Protein AF-A0A3D3HBP0-F1 (afdb_monomer_lite)

Structure (mmCIF, N/CA/C/O backbone):
data_AF-A0A3D3HBP0-F1
#
_entry.id   AF-A0A3D3HBP0-F1
#
loop_
_atom_site.group_PDB
_atom_site.id
_atom_site.type_symbol
_atom_site.label_atom_id
_atom_site.label_alt_id
_atom_site.label_comp_id
_atom_site.label_asym_id
_atom_site.label_entity_id
_atom_site.label_seq_id
_atom_site.pdbx_PDB_ins_code
_atom_site.Cartn_x
_atom_site.Cartn_y
_atom_site.Cartn_z
_atom_site.occupancy
_atom_site.B_iso_or_equiv
_atom_site.auth_seq_id
_atom_site.auth_comp_id
_atom_site.auth_asym_id
_atom_site.auth_atom_id
_atom_site.pdbx_PDB_model_num
ATOM 1 N N . MET A 1 1 ? -9.390 9.280 -9.842 1.00 58.44 1 MET A N 1
ATOM 2 C CA . MET A 1 1 ? -8.109 9.482 -10.543 1.00 58.44 1 MET A CA 1
ATOM 3 C C . MET A 1 1 ? -7.154 8.443 -10.010 1.00 58.44 1 MET A C 1
ATOM 5 O O . MET A 1 1 ? -6.888 8.461 -8.813 1.00 58.44 1 MET A O 1
ATOM 9 N N . LEU A 1 2 ? -6.756 7.519 -10.876 1.00 73.62 2 LEU A N 1
ATOM 10 C CA . LEU A 1 2 ? -5.737 6.507 -10.634 1.00 73.62 2 LEU A CA 1
ATOM 11 C C . LEU A 1 2 ? -4.551 6.867 -11.536 1.00 73.62 2 LEU A C 1
ATOM 13 O O . LEU A 1 2 ? -4.762 7.400 -12.625 1.00 73.62 2 LEU A O 1
ATOM 17 N N . LYS A 1 3 ? -3.324 6.691 -11.055 1.00 81.06 3 LYS A N 1
ATOM 18 C CA . LYS A 1 3 ? -2.116 6.998 -11.832 1.00 81.06 3 LYS A CA 1
ATOM 19 C C . LYS A 1 3 ? -1.836 5.851 -12.800 1.00 81.06 3 LYS A C 1
ATOM 21 O O . LYS A 1 3 ? -1.776 4.707 -12.365 1.00 81.06 3 LYS A O 1
ATO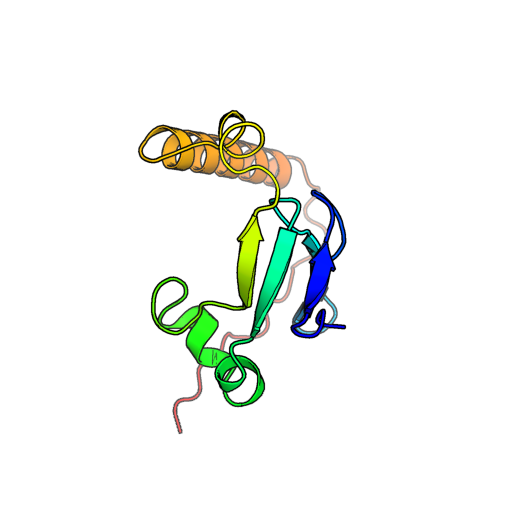M 26 N N . GLU A 1 4 ? -1.658 6.166 -14.080 1.00 86.31 4 GLU A N 1
ATOM 27 C CA . GLU A 1 4 ? -1.435 5.169 -15.134 1.00 86.31 4 GLU A CA 1
ATOM 28 C C . GLU A 1 4 ? -0.061 4.486 -15.009 1.00 86.31 4 GLU A C 1
ATOM 30 O O . GLU A 1 4 ? 0.891 5.117 -14.521 1.00 86.31 4 GLU A O 1
ATOM 35 N N . PRO A 1 5 ? 0.090 3.237 -15.492 1.00 90.19 5 PRO A N 1
ATOM 36 C CA . PRO A 1 5 ? 1.392 2.593 -15.630 1.00 90.19 5 PRO A CA 1
ATOM 37 C C . PRO A 1 5 ? 2.381 3.474 -16.407 1.00 90.19 5 PRO A C 1
ATOM 39 O O . PRO A 1 5 ? 2.022 4.154 -17.364 1.00 90.19 5 PRO A O 1
ATOM 42 N N . GLY A 1 6 ? 3.639 3.494 -15.971 1.00 89.25 6 GLY A N 1
ATOM 43 C CA . GLY A 1 6 ? 4.688 4.378 -16.491 1.00 89.25 6 GLY A CA 1
ATOM 44 C C . GLY A 1 6 ? 4.753 5.751 -15.813 1.00 89.25 6 GLY A C 1
ATOM 45 O O . GLY A 1 6 ? 5.748 6.462 -15.970 1.00 89.25 6 GLY A O 1
ATOM 46 N N . SER A 1 7 ? 3.756 6.120 -15.002 1.00 90.44 7 SER A N 1
ATOM 47 C CA . SER A 1 7 ? 3.790 7.369 -14.235 1.00 90.44 7 SER A CA 1
ATOM 48 C C . SER A 1 7 ? 4.863 7.325 -13.147 1.00 90.44 7 SER A C 1
ATOM 50 O O . SER A 1 7 ? 4.958 6.355 -12.388 1.00 90.44 7 SER A O 1
ATOM 52 N N . ARG A 1 8 ? 5.637 8.408 -13.024 1.00 92.75 8 ARG A N 1
ATOM 53 C CA . ARG A 1 8 ? 6.532 8.630 -11.883 1.00 92.75 8 ARG A CA 1
ATOM 54 C C . ARG A 1 8 ? 5.736 9.186 -10.705 1.00 92.75 8 ARG A C 1
ATOM 56 O O . ARG A 1 8 ? 4.919 10.084 -10.883 1.00 92.75 8 ARG A O 1
ATOM 63 N N . LEU A 1 9 ? 6.005 8.653 -9.522 1.00 91.94 9 LEU A N 1
ATOM 64 C CA . LEU A 1 9 ? 5.416 9.057 -8.254 1.00 91.94 9 LEU A CA 1
ATOM 65 C C .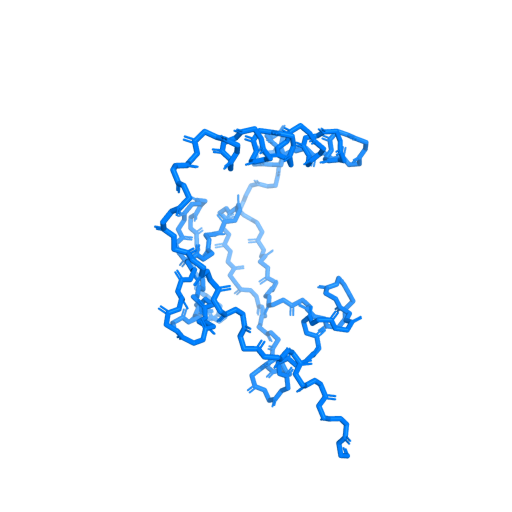 LEU A 1 9 ? 6.501 9.495 -7.285 1.00 91.94 9 LEU A C 1
ATOM 67 O O . LEU A 1 9 ? 7.590 8.917 -7.243 1.00 91.94 9 LEU A O 1
ATOM 71 N N . THR A 1 10 ? 6.158 10.479 -6.469 1.00 92.94 10 THR A N 1
ATOM 72 C CA . THR A 1 10 ? 6.930 10.876 -5.292 1.00 92.94 10 THR A CA 1
ATOM 73 C C . THR A 1 10 ? 6.250 10.388 -4.014 1.00 92.94 10 THR A C 1
ATOM 75 O O . THR A 1 10 ? 5.024 10.249 -3.954 1.00 92.94 10 THR A O 1
ATOM 78 N N . ARG A 1 11 ? 7.033 10.093 -2.973 1.00 91.69 11 ARG A N 1
ATOM 79 C CA . ARG A 1 11 ? 6.495 9.740 -1.655 1.00 91.69 11 ARG A CA 1
ATOM 80 C C . ARG A 1 11 ? 5.548 10.835 -1.152 1.00 91.69 11 ARG A C 1
ATOM 82 O O . ARG A 1 11 ? 5.890 12.013 -1.155 1.00 91.69 11 ARG A O 1
ATOM 89 N N . GLY A 1 12 ? 4.356 10.437 -0.708 1.00 91.44 12 GLY A N 1
ATOM 90 C CA . GLY A 1 12 ? 3.306 11.355 -0.256 1.00 91.44 12 GLY A CA 1
ATOM 91 C C . GLY A 1 12 ? 2.444 11.950 -1.377 1.00 91.44 12 GLY A C 1
ATOM 92 O O . GLY A 1 12 ? 1.442 12.606 -1.091 1.00 91.44 12 GLY A O 1
ATOM 93 N N . GLU A 1 13 ? 2.762 11.698 -2.648 1.00 92.56 13 GLU A N 1
ATOM 94 C CA . GLU A 1 13 ? 1.923 12.114 -3.772 1.00 92.56 13 GLU A CA 1
ATOM 95 C C . GLU A 1 13 ? 0.623 11.310 -3.822 1.00 92.56 13 GLU A C 1
ATOM 97 O O . GLU A 1 13 ? 0.596 10.124 -3.507 1.00 92.56 13 GLU A O 1
ATOM 102 N N . LYS A 1 14 ? -0.480 11.929 -4.250 1.00 91.44 14 LYS A N 1
ATOM 103 C CA . LYS A 1 14 ? -1.768 11.237 -4.396 1.00 91.44 14 LYS A CA 1
ATOM 104 C C . LYS A 1 14 ? -1.668 10.145 -5.463 1.00 91.44 14 LYS A C 1
ATOM 106 O O . LYS A 1 14 ? -1.484 10.439 -6.644 1.00 91.44 14 LYS A O 1
ATOM 111 N N . LEU A 1 15 ? -1.853 8.904 -5.029 1.00 89.69 15 LEU A N 1
ATOM 112 C CA . LEU A 1 15 ? -1.836 7.718 -5.874 1.00 89.69 15 LEU A CA 1
ATOM 113 C C . LEU A 1 15 ? -3.235 7.424 -6.419 1.00 89.69 15 LEU A C 1
ATOM 115 O O . LEU A 1 15 ? -3.424 7.256 -7.623 1.00 89.69 15 LEU A O 1
ATOM 119 N N . LEU A 1 16 ? -4.221 7.379 -5.520 1.00 88.06 16 LEU A N 1
ATOM 120 C CA . LEU A 1 16 ? -5.596 7.036 -5.857 1.00 88.06 16 LEU A CA 1
ATOM 121 C C . LEU A 1 16 ? -6.602 7.686 -4.911 1.00 88.06 16 LEU A C 1
ATOM 123 O O . LEU A 1 16 ? -6.260 8.249 -3.869 1.00 88.06 16 LEU A O 1
ATOM 127 N N . LYS A 1 17 ? -7.876 7.608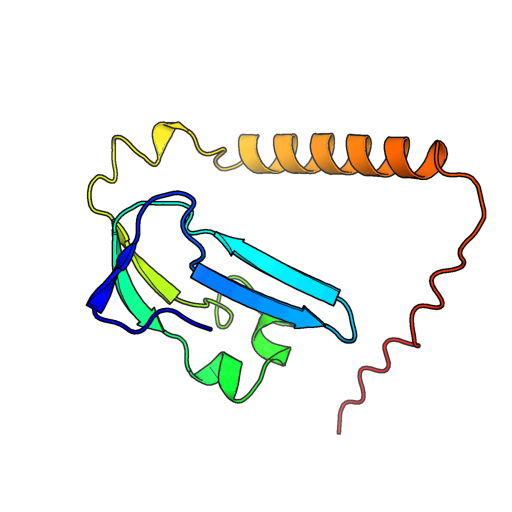 -5.292 1.00 89.38 17 LYS A N 1
ATOM 128 C CA . LYS A 1 17 ? -8.996 8.113 -4.501 1.00 89.38 17 LYS A CA 1
ATOM 129 C C . LYS A 1 17 ? -10.050 7.028 -4.354 1.00 89.38 17 LYS A C 1
ATOM 131 O O . LYS A 1 17 ? -10.604 6.587 -5.356 1.00 89.38 17 LYS A O 1
ATOM 136 N N . ILE A 1 18 ? -10.354 6.671 -3.114 1.00 87.50 18 ILE A N 1
ATOM 137 C CA . ILE A 1 18 ? -11.427 5.745 -2.754 1.00 87.50 18 ILE A CA 1
ATOM 138 C C . ILE A 1 18 ? -12.661 6.581 -2.414 1.00 87.50 18 ILE A C 1
ATOM 140 O O . ILE A 1 18 ? -12.553 7.589 -1.712 1.00 87.50 18 ILE A O 1
ATOM 144 N N . SER A 1 19 ? -13.825 6.201 -2.939 1.00 85.88 19 SER A N 1
ATOM 145 C CA . SER A 1 19 ? -15.098 6.862 -2.631 1.00 85.88 19 SER A CA 1
ATOM 146 C C . SER A 1 19 ? -16.091 5.827 -2.112 1.00 85.88 19 SER A C 1
ATOM 148 O O . SER A 1 19 ? -16.260 4.788 -2.738 1.00 85.88 19 SER A O 1
ATOM 150 N N . LEU A 1 20 ? -16.720 6.111 -0.973 1.00 84.69 20 LEU A N 1
ATOM 151 C CA . LEU A 1 20 ? -17.727 5.261 -0.340 1.00 84.69 20 LEU A CA 1
ATOM 152 C C . LEU A 1 20 ? -18.914 6.137 0.073 1.00 84.69 20 LEU A C 1
ATOM 154 O O . LEU A 1 20 ? -18.827 6.877 1.058 1.00 84.69 20 LEU A O 1
ATOM 158 N N . GLY A 1 21 ? -20.001 6.085 -0.702 1.00 86.69 21 GLY A N 1
ATOM 159 C CA . GLY A 1 21 ? -21.104 7.045 -0.585 1.00 86.69 21 GLY A CA 1
ATOM 160 C C . GLY A 1 21 ? -20.584 8.482 -0.703 1.00 86.69 21 GLY A C 1
ATOM 161 O O . GLY A 1 21 ? -19.856 8.812 -1.640 1.00 86.69 21 GLY A O 1
ATOM 162 N N . ASP A 1 22 ? -20.875 9.309 0.299 1.00 88.19 22 ASP A N 1
ATOM 163 C CA . ASP A 1 22 ? -20.408 10.702 0.358 1.00 88.19 22 ASP A CA 1
ATOM 164 C C . ASP A 1 22 ? -18.962 10.859 0.858 1.00 88.19 22 ASP A C 1
ATOM 166 O O . ASP A 1 22 ? -18.376 11.945 0.789 1.00 88.19 22 ASP A O 1
ATOM 170 N N . LYS A 1 23 ? -18.346 9.780 1.359 1.00 89.25 23 LYS A N 1
ATOM 171 C CA . LYS A 1 23 ? -16.985 9.811 1.903 1.00 89.25 23 LYS A CA 1
ATOM 172 C C . LYS A 1 23 ? -15.962 9.628 0.792 1.00 89.25 23 LYS A C 1
ATOM 174 O O . LYS A 1 23 ? -16.113 8.793 -0.096 1.00 89.25 23 LYS A O 1
ATOM 179 N N . ARG A 1 24 ? -14.878 10.402 0.859 1.00 90.19 24 ARG A N 1
ATOM 180 C CA . ARG A 1 24 ? -13.771 10.359 -0.102 1.00 90.19 24 ARG A CA 1
ATOM 181 C C . ARG A 1 24 ? -12.452 10.295 0.652 1.00 90.19 24 ARG A C 1
ATOM 183 O O . ARG A 1 24 ? -12.161 11.189 1.439 1.00 90.19 24 ARG A O 1
ATOM 190 N N . LEU A 1 25 ? -11.652 9.275 0.370 1.00 90.00 25 LEU A N 1
ATOM 191 C CA . LEU A 1 25 ? -10.319 9.086 0.929 1.00 90.00 25 LEU A CA 1
ATOM 192 C C . LEU A 1 25 ? -9.283 9.212 -0.188 1.00 90.00 25 LEU A C 1
ATOM 194 O O . LEU A 1 25 ? -9.387 8.549 -1.219 1.00 90.00 25 LEU A O 1
ATOM 198 N N . ALA A 1 26 ? -8.286 10.071 0.007 1.00 91.06 26 ALA A N 1
ATOM 199 C CA . ALA A 1 26 ? -7.119 10.123 -0.862 1.00 91.06 26 ALA A CA 1
ATOM 200 C C . ALA A 1 26 ? -6.040 9.207 -0.283 1.00 91.06 26 ALA A C 1
ATOM 202 O O . ALA A 1 26 ? -5.613 9.402 0.852 1.00 91.06 26 ALA A O 1
ATOM 203 N N . VAL A 1 27 ? -5.603 8.229 -1.068 1.00 90.25 27 VAL A N 1
ATOM 204 C CA . VAL A 1 27 ? -4.483 7.360 -0.714 1.00 90.25 27 VAL A CA 1
ATOM 205 C C . VAL A 1 27 ? -3.242 7.909 -1.402 1.00 90.25 27 VAL A C 1
ATOM 207 O O . VAL A 1 27 ? -3.242 8.180 -2.608 1.00 90.25 27 VAL A O 1
ATOM 210 N N . VAL A 1 28 ? -2.198 8.123 -0.611 1.00 92.75 28 VAL A N 1
ATOM 211 C CA . VAL A 1 28 ? -0.912 8.645 -1.073 1.00 92.75 28 VAL A CA 1
ATOM 212 C C . VAL A 1 28 ? 0.067 7.510 -1.344 1.00 92.75 28 VAL A C 1
ATOM 214 O O . VAL A 1 28 ? -0.051 6.430 -0.768 1.00 92.75 28 VAL A O 1
ATOM 217 N N . SER A 1 29 ? 1.037 7.756 -2.218 1.00 92.06 29 SER A N 1
ATOM 218 C CA . SER A 1 29 ? 2.112 6.817 -2.494 1.00 92.06 29 SER A CA 1
ATOM 219 C C . SER A 1 29 ? 2.995 6.673 -1.250 1.00 92.06 29 SER A C 1
ATOM 221 O O . SER A 1 29 ? 3.486 7.690 -0.744 1.00 92.06 29 SER A O 1
ATOM 223 N N . PRO A 1 30 ? 3.237 5.447 -0.753 1.00 90.19 30 PRO A N 1
ATOM 224 C CA . PRO A 1 30 ? 4.129 5.234 0.384 1.00 90.19 30 PRO A CA 1
ATOM 225 C C . PRO A 1 30 ? 5.595 5.522 0.028 1.00 90.19 30 PRO A C 1
ATOM 227 O O . PRO A 1 30 ? 6.374 5.905 0.897 1.00 90.19 30 PRO A O 1
ATOM 230 N N . LEU A 1 31 ? 5.954 5.373 -1.248 1.00 92.62 31 LEU A N 1
ATOM 231 C CA . LEU A 1 31 ? 7.323 5.428 -1.750 1.00 92.62 31 LEU A CA 1
ATOM 232 C C . LEU A 1 31 ? 7.404 6.154 -3.100 1.00 92.62 31 LEU A C 1
ATOM 234 O O . LEU A 1 31 ? 6.409 6.261 -3.825 1.00 92.62 31 LEU A O 1
ATOM 238 N N . SER A 1 32 ? 8.579 6.677 -3.427 1.00 94.31 32 SER A N 1
ATOM 239 C CA . SER A 1 32 ? 8.889 7.308 -4.706 1.00 94.31 32 SER A CA 1
ATOM 240 C C . SER A 1 32 ? 9.309 6.244 -5.716 1.00 94.31 32 SER A C 1
ATOM 242 O O . SER A 1 32 ? 10.147 5.383 -5.444 1.00 94.31 32 SER A O 1
ATOM 244 N N . GLY A 1 33 ? 8.762 6.288 -6.925 1.00 93.69 33 GLY A N 1
ATOM 245 C CA . GLY A 1 33 ? 8.925 5.186 -7.866 1.00 93.69 33 GLY A CA 1
ATOM 246 C C . GLY A 1 33 ? 8.199 5.381 -9.181 1.00 93.69 33 GLY A C 1
ATOM 247 O O . GLY A 1 33 ? 7.739 6.472 -9.506 1.00 93.69 33 GLY A O 1
ATOM 248 N N . MET A 1 34 ? 8.108 4.302 -9.946 1.00 94.25 34 MET A N 1
ATOM 249 C CA . MET A 1 34 ? 7.337 4.237 -11.181 1.00 94.25 34 MET A CA 1
ATOM 250 C C . MET A 1 34 ? 6.235 3.196 -11.038 1.00 94.25 34 MET A C 1
ATOM 252 O O . MET A 1 34 ? 6.511 2.071 -10.624 1.00 94.25 34 MET A O 1
ATOM 256 N N . VAL A 1 35 ? 5.002 3.552 -11.397 1.00 93.56 35 VAL A N 1
ATOM 257 C CA . VAL A 1 35 ? 3.897 2.586 -11.461 1.00 93.56 35 VAL A CA 1
ATOM 258 C C . VAL A 1 35 ? 4.193 1.596 -12.581 1.00 93.56 35 VAL A C 1
ATOM 260 O O . VAL A 1 35 ? 4.383 2.001 -13.725 1.00 93.56 35 VAL A O 1
ATOM 263 N N . THR A 1 36 ? 4.252 0.308 -12.268 1.00 93.06 36 THR A N 1
ATOM 264 C CA . THR A 1 36 ? 4.526 -0.748 -13.252 1.00 93.06 36 THR A CA 1
ATOM 265 C C . THR A 1 36 ? 3.245 -1.398 -13.743 1.00 93.06 36 THR A C 1
ATOM 267 O O . THR A 1 36 ? 3.094 -1.598 -14.943 1.00 93.06 36 THR A O 1
ATOM 270 N N . CYS A 1 37 ? 2.313 -1.682 -12.832 1.00 91.25 37 CYS A N 1
ATOM 271 C CA . CYS A 1 37 ? 1.061 -2.367 -13.139 1.00 91.25 37 CYS A CA 1
ATOM 272 C C . CYS A 1 37 ? -0.083 -1.830 -12.278 1.00 91.25 37 CYS A C 1
ATOM 274 O O . CYS A 1 37 ? 0.126 -1.437 -11.128 1.00 91.25 37 CYS A O 1
ATOM 276 N N . LEU A 1 38 ? -1.299 -1.899 -12.813 1.00 91.38 38 LEU A N 1
ATOM 277 C CA . LEU A 1 38 ? -2.544 -1.673 -12.085 1.00 91.38 38 LEU A CA 1
ATOM 278 C C . LEU A 1 38 ? -3.376 -2.953 -12.102 1.00 91.38 38 LEU A C 1
ATOM 280 O O . LEU A 1 38 ? -3.362 -3.690 -13.089 1.00 91.38 38 LEU A O 1
ATOM 284 N N . ASN A 1 39 ? -4.106 -3.210 -11.021 1.00 91.88 39 ASN A N 1
ATOM 285 C CA . ASN A 1 39 ? -5.046 -4.318 -10.978 1.00 91.88 39 ASN A CA 1
ATOM 286 C C . ASN A 1 39 ? -6.411 -3.873 -11.509 1.00 91.88 39 ASN A C 1
ATOM 288 O O . ASN A 1 39 ? -7.209 -3.260 -10.797 1.00 91.88 39 ASN A O 1
ATOM 292 N N . HIS A 1 40 ? -6.672 -4.185 -12.775 1.00 89.75 40 HIS A N 1
ATOM 293 C CA . HIS A 1 40 ? -7.935 -3.846 -13.428 1.00 89.75 40 HIS A CA 1
ATOM 294 C C . HIS A 1 40 ? -9.131 -4.631 -12.867 1.00 89.75 40 HIS A C 1
ATOM 296 O O . HIS A 1 40 ? -10.246 -4.119 -12.927 1.00 89.75 40 HIS A O 1
ATOM 302 N N . ALA A 1 41 ? -8.907 -5.792 -12.234 1.00 89.25 41 ALA A N 1
ATOM 303 C CA . ALA A 1 41 ? -9.980 -6.611 -11.668 1.00 89.25 41 ALA A CA 1
ATOM 304 C C . ALA A 1 41 ? -10.762 -5.878 -10.567 1.00 89.25 41 ALA A C 1
ATOM 306 O O . ALA A 1 41 ? -11.960 -6.075 -10.437 1.00 89.25 41 ALA A O 1
ATOM 307 N N . ILE A 1 42 ? -10.120 -4.968 -9.827 1.00 88.12 42 ILE A N 1
ATOM 308 C CA . ILE A 1 42 ? -10.785 -4.155 -8.791 1.00 88.12 42 ILE A CA 1
ATOM 309 C C . ILE A 1 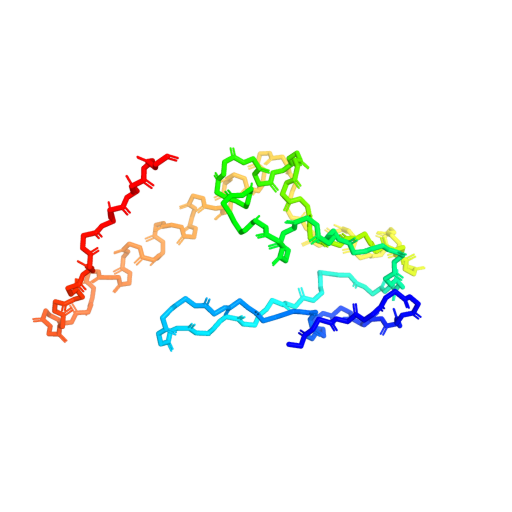42 ? -11.754 -3.131 -9.402 1.00 88.12 42 ILE A C 1
ATOM 311 O O . ILE A 1 42 ? -12.708 -2.706 -8.754 1.00 88.12 42 ILE A O 1
ATOM 315 N N . GLY A 1 43 ? -11.496 -2.693 -10.639 1.00 84.62 43 GLY A N 1
ATOM 316 C CA . GLY A 1 43 ? -12.407 -1.809 -11.364 1.00 84.62 43 GLY A CA 1
ATOM 317 C C . GLY A 1 43 ? -13.684 -2.520 -11.811 1.00 84.62 43 GLY A C 1
ATOM 318 O O . GLY A 1 43 ? -14.723 -1.874 -11.916 1.00 84.62 43 GLY A O 1
ATOM 319 N N . GLU A 1 44 ? -13.596 -3.827 -12.053 1.00 88.62 44 GLU A N 1
ATOM 320 C CA . GLU A 1 44 ? -14.718 -4.685 -12.441 1.00 88.62 44 GLU A CA 1
ATOM 321 C C . GLU A 1 44 ? -15.478 -5.193 -11.212 1.00 88.62 44 GLU A C 1
ATOM 323 O O . GLU A 1 44 ? -16.703 -5.101 -11.164 1.00 88.62 44 GLU A O 1
ATOM 328 N N . ASP A 1 45 ? -14.746 -5.659 -10.200 1.00 88.62 45 ASP A N 1
ATOM 329 C CA . ASP A 1 45 ? -15.282 -6.182 -8.951 1.00 88.62 45 ASP A CA 1
ATOM 330 C C . ASP A 1 45 ? -14.567 -5.574 -7.725 1.00 88.62 45 ASP A C 1
ATOM 332 O O . ASP A 1 45 ? -13.490 -6.020 -7.304 1.00 88.62 45 ASP A O 1
ATOM 336 N N . PRO A 1 46 ? -15.172 -4.547 -7.101 1.00 87.19 46 PRO A N 1
ATOM 337 C CA . PRO A 1 46 ? -14.657 -3.960 -5.870 1.00 87.19 46 PRO A CA 1
ATOM 338 C C . PRO A 1 46 ? -14.758 -4.869 -4.632 1.00 87.19 46 PRO A C 1
ATOM 340 O O . PRO A 1 46 ? -14.150 -4.529 -3.610 1.00 87.19 46 PRO A O 1
ATOM 343 N N . SER A 1 47 ? -15.512 -5.982 -4.661 1.00 88.75 47 SER A N 1
ATOM 344 C CA . SER A 1 47 ? -15.645 -6.877 -3.497 1.00 88.75 47 SER A CA 1
ATOM 345 C C . SER A 1 47 ? -14.326 -7.576 -3.169 1.00 88.75 47 SER A C 1
ATOM 347 O O . SER A 1 47 ? -14.031 -7.805 -1.997 1.00 88.75 47 SER A O 1
ATOM 349 N N . ILE A 1 48 ? -13.466 -7.772 -4.175 1.00 90.94 48 ILE A N 1
ATOM 350 C CA . ILE A 1 48 ? -12.128 -8.365 -4.043 1.00 90.94 48 ILE A CA 1
ATOM 351 C C . ILE A 1 48 ? -11.296 -7.659 -2.957 1.00 90.94 48 ILE A C 1
ATOM 353 O O . ILE A 1 48 ? -10.551 -8.310 -2.225 1.00 90.94 48 ILE A O 1
ATOM 357 N N . LEU A 1 49 ? -11.442 -6.334 -2.810 1.00 89.56 49 LEU A N 1
ATOM 358 C CA . LEU A 1 49 ? -10.756 -5.556 -1.770 1.00 89.56 49 LEU A CA 1
ATOM 359 C C . LEU A 1 49 ? -11.185 -5.933 -0.345 1.00 89.56 49 LEU A C 1
ATOM 361 O O . LEU A 1 49 ? -10.397 -5.773 0.584 1.00 89.56 49 LEU A O 1
ATOM 365 N N . HIS A 1 50 ? -12.432 -6.369 -0.168 1.00 88.81 50 HIS A N 1
ATOM 366 C CA . HIS A 1 50 ? -12.964 -6.797 1.124 1.00 88.81 50 HIS A CA 1
ATOM 367 C C . HIS A 1 50 ? -12.642 -8.265 1.403 1.00 88.81 50 HIS A C 1
ATOM 369 O O . HIS A 1 50 ? -12.286 -8.593 2.533 1.00 88.81 50 HIS A O 1
ATOM 375 N N . ASP A 1 51 ? -12.743 -9.121 0.384 1.00 93.12 51 ASP A N 1
ATOM 376 C CA . ASP A 1 51 ? -12.602 -10.570 0.539 1.00 93.12 51 ASP A CA 1
ATOM 377 C C . ASP A 1 51 ? -11.138 -11.006 0.697 1.00 93.12 51 ASP A C 1
ATOM 379 O O . ASP A 1 51 ? -10.824 -11.849 1.538 1.00 93.12 51 ASP A O 1
ATOM 383 N N . ASP A 1 52 ? -10.228 -10.429 -0.094 1.00 92.94 52 ASP A N 1
ATOM 384 C CA . ASP A 1 52 ? -8.806 -10.781 -0.081 1.00 92.94 52 ASP A CA 1
ATOM 385 C C . ASP A 1 52 ? -7.913 -9.548 -0.332 1.00 92.94 52 ASP A C 1
ATOM 387 O O . ASP A 1 52 ? -7.343 -9.391 -1.416 1.00 92.94 52 ASP A O 1
ATOM 391 N N . PRO A 1 53 ? -7.761 -8.652 0.663 1.00 90.44 53 PRO A N 1
ATOM 392 C CA . PRO A 1 53 ? -7.077 -7.368 0.494 1.00 90.44 53 PRO A CA 1
ATOM 393 C C . PRO A 1 53 ? -5.586 -7.494 0.154 1.00 90.44 53 PRO A C 1
ATOM 395 O O . PRO A 1 53 ? -5.026 -6.604 -0.487 1.00 90.44 53 PRO A O 1
ATOM 398 N N . TYR A 1 54 ? -4.931 -8.572 0.596 1.00 89.56 54 TYR A N 1
ATOM 399 C CA . TYR A 1 54 ? -3.484 -8.755 0.443 1.00 89.56 54 TYR A CA 1
ATOM 400 C C . TYR A 1 54 ? -3.099 -9.776 -0.634 1.00 89.56 54 TYR A C 1
ATOM 402 O O . TYR A 1 54 ? -1.957 -9.751 -1.088 1.00 89.56 54 TYR A O 1
ATOM 410 N N . GLY A 1 55 ? -4.015 -10.652 -1.055 1.00 93.00 55 GLY A N 1
ATOM 411 C CA . GLY A 1 55 ? -3.826 -11.543 -2.194 1.00 93.00 55 GLY A CA 1
ATOM 412 C C . GLY A 1 55 ? -4.337 -10.901 -3.479 1.00 93.00 55 GLY A C 1
ATOM 413 O O . GLY A 1 55 ? -3.616 -10.157 -4.142 1.00 93.00 55 GLY A O 1
ATOM 414 N N . LYS A 1 56 ? -5.586 -11.182 -3.856 1.00 92.06 56 LYS A N 1
ATOM 415 C CA . LYS A 1 56 ? -6.197 -10.701 -5.110 1.00 92.06 56 LYS A CA 1
ATOM 416 C C . LYS A 1 56 ? -6.493 -9.196 -5.125 1.00 92.06 56 LYS A C 1
ATOM 418 O O . LYS A 1 56 ? -6.576 -8.615 -6.204 1.00 92.06 56 LYS A O 1
ATOM 423 N N . GLY A 1 57 ? -6.619 -8.566 -3.960 1.00 92.69 57 GLY A N 1
ATOM 424 C CA . GLY A 1 57 ? -6.991 -7.160 -3.768 1.00 92.69 57 GLY A CA 1
ATOM 425 C C . GLY A 1 57 ? -5.847 -6.145 -3.855 1.00 92.69 57 GLY A C 1
ATOM 426 O O . GLY A 1 57 ? -6.021 -4.994 -3.457 1.00 92.69 57 GLY A O 1
ATOM 427 N N . TRP A 1 58 ? -4.672 -6.514 -4.374 1.00 92.88 58 TRP A N 1
ATOM 428 C CA . TRP A 1 58 ? -3.593 -5.546 -4.610 1.00 92.88 58 TRP A CA 1
ATOM 429 C C . TRP A 1 58 ? -4.028 -4.487 -5.631 1.00 92.88 58 TRP A C 1
ATOM 431 O O . TRP A 1 58 ? -4.645 -4.817 -6.636 1.00 92.88 58 TRP A O 1
ATOM 441 N N . ILE A 1 59 ? -3.697 -3.213 -5.410 1.00 90.94 59 ILE A N 1
ATOM 442 C CA . ILE A 1 59 ? -4.211 -2.120 -6.256 1.00 90.94 59 ILE A CA 1
ATOM 443 C C . ILE A 1 59 ? -3.252 -1.763 -7.395 1.00 90.94 59 ILE A C 1
ATOM 445 O O . ILE A 1 59 ? -3.651 -1.622 -8.552 1.00 90.94 59 ILE A O 1
ATOM 449 N N . CYS A 1 60 ? -1.973 -1.598 -7.071 1.00 91.50 60 CYS A N 1
ATOM 450 C CA . CYS A 1 60 ? -0.937 -1.268 -8.038 1.00 91.50 60 CYS A CA 1
ATOM 451 C C . CYS A 1 60 ? 0.411 -1.847 -7.619 1.00 91.50 60 CYS A C 1
ATOM 453 O O . CYS A 1 60 ? 0.681 -2.025 -6.431 1.00 91.50 60 CYS A O 1
ATOM 455 N N . SER A 1 61 ? 1.282 -2.060 -8.599 1.00 92.12 61 SER A N 1
ATOM 456 C CA . SER A 1 61 ? 2.693 -2.361 -8.386 1.00 92.12 61 SER A CA 1
ATOM 457 C C . SER A 1 61 ? 3.527 -1.119 -8.697 1.00 92.12 61 SER A C 1
ATOM 459 O O . SER A 1 61 ? 3.263 -0.403 -9.667 1.00 92.12 61 SER A O 1
ATOM 461 N N . ILE A 1 62 ? 4.510 -0.836 -7.843 1.00 92.19 62 ILE A N 1
ATOM 462 C CA . ILE A 1 62 ? 5.407 0.313 -7.971 1.00 92.19 62 ILE A CA 1
ATOM 463 C C . ILE A 1 62 ? 6.835 -0.212 -7.924 1.00 92.19 62 ILE A C 1
ATOM 465 O O . ILE A 1 62 ? 7.202 -0.930 -6.997 1.00 92.19 62 ILE A O 1
ATOM 469 N N . ARG A 1 63 ? 7.654 0.182 -8.900 1.00 93.56 63 ARG A N 1
ATOM 470 C CA . ARG A 1 63 ? 9.106 0.014 -8.860 1.00 93.56 63 ARG A CA 1
ATOM 471 C C . ARG A 1 63 ? 9.714 1.180 -8.071 1.00 93.56 63 ARG A C 1
ATOM 473 O O . ARG A 1 63 ? 9.675 2.304 -8.580 1.00 93.56 63 ARG A O 1
ATOM 480 N N . PRO A 1 64 ? 10.270 0.948 -6.870 1.00 93.19 64 PRO A N 1
ATOM 481 C CA . PRO A 1 64 ? 10.889 2.000 -6.069 1.00 93.19 64 PRO A CA 1
ATOM 482 C C . PRO A 1 64 ? 12.088 2.619 -6.791 1.00 93.19 64 PRO A C 1
ATOM 484 O O . PRO A 1 64 ? 12.809 1.922 -7.509 1.00 93.19 64 PRO A O 1
ATOM 487 N N . SER A 1 65 ? 12.314 3.917 -6.582 1.00 92.38 65 SER A N 1
ATOM 488 C CA . SER A 1 65 ? 13.529 4.597 -7.060 1.00 92.38 65 SER A CA 1
ATOM 489 C C . SER A 1 65 ? 14.706 4.377 -6.107 1.00 92.38 65 SER A C 1
ATOM 491 O O . SER A 1 65 ? 15.826 4.190 -6.570 1.00 92.38 65 SER A O 1
ATOM 493 N N . ASP A 1 66 ? 14.443 4.356 -4.797 1.00 90.62 66 ASP A N 1
ATOM 494 C CA . ASP A 1 66 ? 15.426 4.067 -3.751 1.00 90.62 66 ASP A CA 1
ATOM 495 C C . ASP A 1 66 ? 14.768 3.253 -2.627 1.00 90.62 66 ASP A C 1
ATOM 497 O O . ASP A 1 66 ? 14.092 3.779 -1.744 1.00 90.62 66 ASP A O 1
ATOM 501 N N . TRP A 1 67 ? 14.923 1.932 -2.696 1.00 88.38 67 TRP A N 1
ATOM 502 C CA . TRP A 1 67 ? 14.308 1.012 -1.739 1.00 88.38 67 TRP A CA 1
ATOM 503 C C . TRP A 1 67 ? 14.908 1.140 -0.334 1.00 88.38 67 TRP A C 1
ATOM 505 O O . TRP A 1 67 ? 14.175 1.162 0.654 1.00 88.38 67 TRP A O 1
ATOM 515 N N . MET A 1 68 ? 16.236 1.229 -0.235 1.00 87.44 68 MET A N 1
ATOM 516 C CA . MET A 1 68 ? 16.925 1.202 1.057 1.00 87.44 68 MET A CA 1
ATOM 517 C C . MET A 1 68 ? 16.660 2.476 1.861 1.00 87.44 68 MET A C 1
ATOM 519 O O . MET A 1 68 ? 16.400 2.400 3.064 1.00 87.44 68 MET A O 1
ATOM 523 N N . ALA A 1 69 ? 16.680 3.639 1.204 1.00 87.25 69 ALA A N 1
ATOM 524 C CA . ALA A 1 69 ? 16.440 4.904 1.888 1.00 87.25 69 ALA A CA 1
ATOM 525 C C . ALA A 1 69 ? 14.986 5.045 2.365 1.00 87.25 69 ALA A C 1
ATOM 527 O O . ALA A 1 69 ? 14.737 5.582 3.444 1.00 87.25 69 ALA A O 1
ATOM 528 N N . GLU A 1 70 ? 14.014 4.556 1.591 1.00 85.88 70 GLU A N 1
ATOM 52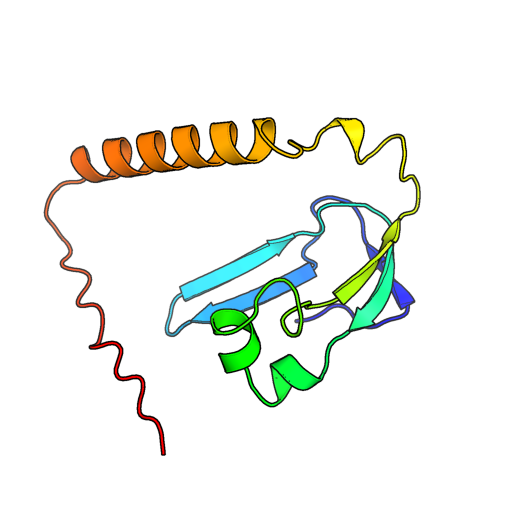9 C CA . GLU A 1 70 ? 12.602 4.833 1.869 1.00 85.88 70 GLU A CA 1
ATOM 530 C C . GLU A 1 70 ? 11.935 3.819 2.806 1.00 85.88 70 GLU A C 1
ATOM 532 O O . GLU A 1 70 ? 11.041 4.200 3.565 1.00 85.88 70 GLU A O 1
ATOM 537 N N . VAL A 1 71 ? 12.382 2.557 2.821 1.00 86.56 71 VAL A N 1
ATOM 538 C CA . VAL A 1 71 ? 11.756 1.504 3.647 1.00 86.56 71 VAL A CA 1
ATOM 539 C C . VAL A 1 71 ? 12.089 1.632 5.132 1.00 86.56 71 VAL A C 1
ATOM 541 O O . VAL A 1 71 ? 11.287 1.246 5.979 1.00 86.56 71 VAL A O 1
ATOM 544 N N . THR A 1 72 ? 13.225 2.245 5.465 1.00 84.38 72 THR A N 1
ATOM 545 C CA . THR A 1 72 ? 13.726 2.364 6.846 1.00 84.38 72 THR A CA 1
ATOM 546 C C . THR A 1 72 ? 12.735 3.053 7.800 1.00 84.38 72 THR A C 1
ATOM 548 O O . THR A 1 72 ? 12.754 2.804 9.001 1.00 84.38 72 THR A O 1
ATOM 551 N N . GLY A 1 73 ? 11.837 3.899 7.282 1.00 80.62 73 GLY A N 1
ATOM 552 C CA . GLY A 1 73 ? 10.830 4.606 8.082 1.00 80.62 73 GLY A CA 1
ATOM 553 C C . GLY A 1 73 ? 9.511 3.857 8.309 1.00 80.62 73 GLY A C 1
ATOM 554 O O . GLY A 1 73 ? 8.607 4.433 8.912 1.00 80.62 73 GLY A O 1
ATOM 555 N N . PHE A 1 74 ? 9.353 2.634 7.799 1.00 85.44 74 PHE A N 1
ATOM 556 C CA . PHE A 1 74 ? 8.113 1.869 7.937 1.00 85.44 74 PHE A CA 1
ATOM 557 C C . PHE A 1 74 ? 8.160 0.906 9.120 1.00 85.44 74 PHE A C 1
ATOM 559 O O . PHE A 1 74 ? 9.175 0.273 9.399 1.00 85.44 74 PHE A O 1
ATOM 566 N N . ALA A 1 75 ? 7.021 0.762 9.795 1.00 85.88 75 ALA A N 1
ATOM 567 C CA . ALA A 1 75 ? 6.838 -0.285 10.786 1.00 85.88 75 ALA A CA 1
ATOM 568 C C . ALA A 1 75 ? 6.674 -1.638 10.075 1.00 85.88 75 ALA A C 1
ATOM 570 O O . ALA A 1 75 ? 5.887 -1.757 9.135 1.00 85.88 75 ALA A O 1
ATOM 571 N N . VAL A 1 76 ? 7.406 -2.655 10.528 1.00 86.00 76 VAL A N 1
ATOM 572 C CA . VAL A 1 76 ? 7.401 -4.000 9.936 1.00 86.00 76 VAL A CA 1
ATOM 573 C C . VAL A 1 76 ? 7.051 -5.026 11.011 1.00 86.00 76 VAL A C 1
ATOM 575 O O . VAL A 1 76 ? 7.424 -4.864 12.173 1.00 86.00 76 VAL A O 1
ATOM 578 N N . ALA A 1 77 ? 6.335 -6.082 10.614 1.00 89.50 77 ALA A N 1
ATOM 579 C CA . ALA A 1 77 ? 5.969 -7.217 11.461 1.00 89.50 77 ALA A CA 1
ATOM 580 C C . ALA A 1 77 ? 5.295 -6.789 12.783 1.00 89.50 77 ALA A C 1
ATOM 582 O O . ALA A 1 77 ? 4.267 -6.107 12.767 1.00 89.50 77 ALA A O 1
ATOM 583 N N . GLU A 1 78 ? 5.862 -7.181 13.924 1.00 89.62 78 GLU A N 1
ATOM 584 C CA . GLU A 1 78 ? 5.334 -6.872 15.256 1.00 89.62 78 GLU A CA 1
ATOM 585 C C . GLU A 1 78 ? 5.185 -5.360 15.476 1.00 89.62 78 GLU A C 1
ATOM 587 O O . GLU A 1 78 ? 4.144 -4.903 15.947 1.00 89.62 78 GLU A O 1
ATOM 592 N N . GLY A 1 79 ? 6.141 -4.562 14.985 1.00 89.19 79 GLY A N 1
ATOM 593 C CA . GLY A 1 79 ? 6.083 -3.104 15.087 1.00 89.19 79 GLY A CA 1
ATOM 594 C C . GLY A 1 79 ? 4.879 -2.486 14.367 1.00 89.19 79 GLY A C 1
ATOM 595 O O . GLY A 1 79 ? 4.328 -1.491 14.837 1.00 89.19 79 GLY A O 1
ATOM 596 N N . ALA A 1 80 ? 4.428 -3.077 13.254 1.00 89.38 80 ALA A N 1
ATOM 597 C CA . ALA A 1 80 ? 3.229 -2.615 12.549 1.00 89.38 80 ALA A CA 1
ATOM 598 C C . ALA A 1 80 ? 1.955 -2.919 13.350 1.00 89.38 80 ALA A C 1
ATOM 600 O O . ALA A 1 80 ? 1.053 -2.085 13.430 1.00 89.38 80 ALA A O 1
ATOM 601 N N . THR A 1 81 ? 1.906 -4.092 13.985 1.00 90.56 81 THR A N 1
ATOM 602 C CA . THR A 1 81 ? 0.776 -4.513 14.825 1.00 90.56 81 THR A CA 1
ATOM 603 C C . THR A 1 81 ? 0.661 -3.639 16.071 1.00 90.56 81 THR A C 1
ATOM 605 O O . THR A 1 81 ? -0.430 -3.179 16.411 1.00 90.56 81 THR A O 1
ATOM 608 N N . ASP A 1 82 ? 1.789 -3.350 16.715 1.00 93.38 82 ASP A N 1
ATOM 609 C CA . ASP A 1 82 ? 1.842 -2.476 17.884 1.00 93.38 82 ASP A CA 1
ATOM 610 C C . ASP A 1 82 ? 1.432 -1.045 17.553 1.00 93.38 82 ASP A C 1
ATOM 612 O O . ASP A 1 82 ? 0.680 -0.420 18.307 1.00 93.38 82 ASP A O 1
ATOM 616 N N . TRP A 1 83 ? 1.896 -0.523 16.415 1.00 92.69 83 TRP A N 1
ATOM 617 C CA . TRP A 1 83 ? 1.479 0.791 15.942 1.00 92.69 83 TRP A CA 1
ATOM 618 C C . TRP A 1 83 ? -0.034 0.836 15.689 1.00 92.69 83 TRP A C 1
ATOM 620 O O . TRP A 1 83 ? -0.706 1.730 16.201 1.00 92.69 83 TRP A O 1
ATOM 630 N N . LEU A 1 84 ? -0.587 -0.160 14.986 1.00 91.94 84 LEU A N 1
ATOM 631 C CA . LEU A 1 84 ? -2.026 -0.252 14.716 1.00 91.94 84 LEU A CA 1
ATOM 632 C C . LEU A 1 84 ? -2.855 -0.322 16.002 1.00 91.94 84 LEU A C 1
ATOM 634 O O . LEU A 1 84 ? -3.892 0.334 16.101 1.00 91.94 84 LEU A O 1
ATOM 638 N N . ARG A 1 85 ? -2.401 -1.087 17.001 1.00 92.12 85 ARG A N 1
ATOM 639 C CA . ARG A 1 85 ? -3.082 -1.189 18.298 1.00 92.12 85 ARG A CA 1
ATOM 640 C C . ARG A 1 85 ? -3.139 0.164 19.005 1.00 92.12 85 ARG A C 1
ATOM 642 O O . ARG A 1 85 ? -4.216 0.580 19.424 1.00 92.12 85 ARG A O 1
ATOM 649 N N . LYS A 1 86 ? -2.003 0.861 19.089 1.00 92.94 86 LYS A N 1
ATOM 650 C CA . LYS A 1 86 ? -1.919 2.199 19.699 1.00 92.94 86 LYS A CA 1
ATOM 651 C C . LYS A 1 86 ? -2.793 3.208 18.958 1.00 92.94 86 LYS A C 1
ATOM 653 O O . LYS A 1 86 ? -3.470 4.023 19.579 1.00 92.94 86 LYS A O 1
ATOM 658 N N . GLU A 1 87 ? -2.813 3.135 17.631 1.00 92.88 87 GLU A N 1
ATOM 659 C CA . GLU A 1 87 ? -3.630 4.023 16.811 1.00 92.88 87 GLU A CA 1
ATOM 660 C C . GLU A 1 87 ? -5.133 3.773 17.013 1.00 92.88 87 GLU A C 1
ATOM 662 O O . GLU A 1 87 ? -5.916 4.719 17.130 1.00 92.88 87 GLU A O 1
ATOM 667 N N . LEU A 1 88 ? -5.547 2.511 17.152 1.00 92.06 88 LEU A N 1
ATOM 668 C CA . LEU A 1 88 ? -6.928 2.159 17.481 1.00 92.06 88 LEU A CA 1
ATOM 669 C C . LEU A 1 88 ? -7.342 2.682 18.864 1.00 92.06 88 LEU A C 1
ATOM 671 O O . LEU A 1 88 ? -8.455 3.188 19.023 1.00 92.06 88 LEU A O 1
ATOM 675 N N . GLU A 1 89 ? -6.457 2.590 19.858 1.00 91.44 89 GLU A N 1
ATOM 676 C CA . GLU A 1 89 ? -6.684 3.150 21.196 1.00 91.44 89 GLU A CA 1
ATOM 677 C C . GLU A 1 89 ? -6.854 4.671 21.139 1.00 91.44 89 GLU A C 1
ATOM 679 O O . GLU A 1 89 ? -7.845 5.191 21.656 1.00 91.44 89 GLU A O 1
ATOM 684 N N . ARG A 1 90 ? -5.973 5.369 20.410 1.00 92.31 90 ARG A N 1
ATOM 685 C CA . ARG A 1 90 ? -6.053 6.820 20.188 1.00 92.31 90 ARG A CA 1
ATOM 686 C C . ARG A 1 90 ? -7.395 7.234 19.580 1.00 92.31 90 ARG A C 1
ATOM 688 O O . ARG A 1 90 ? -8.012 8.194 20.040 1.00 92.31 90 ARG A O 1
ATOM 695 N N . ILE A 1 91 ? -7.867 6.513 18.561 1.00 90.75 91 ILE A N 1
ATOM 696 C CA . ILE A 1 91 ? -9.157 6.788 17.907 1.00 90.75 91 ILE A CA 1
ATOM 697 C C . ILE A 1 91 ? -10.328 6.489 18.851 1.00 90.75 91 ILE A C 1
ATOM 699 O O . ILE A 1 91 ? -11.291 7.259 18.905 1.00 90.75 91 ILE A O 1
ATOM 703 N N . ARG A 1 92 ? -10.262 5.390 19.612 1.00 86.06 92 ARG A N 1
ATOM 704 C CA . ARG A 1 92 ? -11.293 5.035 20.597 1.00 86.06 92 ARG A CA 1
ATOM 705 C C . ARG A 1 92 ? -11.437 6.123 21.656 1.00 86.06 92 ARG A C 1
ATOM 707 O O . ARG A 1 92 ? -12.564 6.478 22.004 1.00 86.06 92 ARG A O 1
ATOM 714 N N . ASP A 1 93 ? -10.320 6.641 22.147 1.00 85.00 93 ASP A N 1
ATOM 715 C CA . ASP A 1 93 ? -10.310 7.693 23.155 1.00 85.00 93 ASP A CA 1
ATOM 716 C C . ASP A 1 93 ? -10.787 9.024 22.566 1.00 85.00 93 ASP A C 1
ATOM 718 O O . ASP A 1 93 ? -11.627 9.681 23.175 1.00 85.00 93 ASP A O 1
ATOM 722 N N . PHE A 1 94 ? -10.398 9.357 21.329 1.00 79.88 94 PHE A N 1
ATOM 723 C CA . PHE A 1 94 ? -10.955 10.507 20.606 1.00 79.88 94 PHE A CA 1
ATOM 724 C C . PHE A 1 94 ? -12.484 10.426 20.477 1.00 79.88 94 PHE A C 1
ATOM 726 O O . PHE A 1 94 ? -13.181 11.402 20.749 1.00 79.88 94 PHE A O 1
ATOM 733 N N . ARG A 1 95 ? -13.034 9.248 20.142 1.00 72.94 95 ARG A N 1
ATOM 734 C CA . ARG A 1 95 ? -14.489 9.044 20.039 1.00 72.94 95 ARG A CA 1
ATOM 735 C C . ARG A 1 95 ? -15.214 9.294 21.362 1.00 72.94 95 ARG A C 1
ATOM 737 O O . ARG A 1 95 ? -16.333 9.785 21.340 1.00 72.94 95 ARG A O 1
ATOM 744 N N . ARG A 1 96 ? -14.606 8.953 22.502 1.00 73.62 96 ARG A N 1
ATOM 745 C CA . ARG A 1 96 ? -15.208 9.174 23.832 1.00 73.62 96 ARG A CA 1
ATOM 746 C C . ARG A 1 96 ? -15.326 10.658 24.195 1.00 73.62 96 ARG A C 1
ATOM 748 O O . ARG A 1 96 ? -16.146 10.990 25.040 1.00 73.62 96 ARG A O 1
ATOM 755 N N . VAL A 1 97 ? -14.521 11.520 23.572 1.00 69.00 97 VAL A N 1
ATOM 756 C CA . VAL A 1 97 ? -14.505 12.974 23.810 1.00 69.00 97 VAL A CA 1
ATOM 757 C C . VAL A 1 97 ? -15.473 13.723 22.878 1.00 69.00 97 VAL A C 1
ATOM 759 O O . VAL A 1 97 ? -15.783 14.886 23.128 1.00 69.00 97 VAL A O 1
ATOM 762 N N . LEU A 1 98 ? -15.996 13.079 21.826 1.00 59.25 98 LEU A N 1
ATOM 763 C CA . LEU A 1 98 ? -16.986 13.701 20.943 1.00 59.25 98 LEU A CA 1
ATOM 764 C C . LEU A 1 98 ? -18.357 13.798 21.644 1.00 59.25 98 LEU A C 1
ATOM 766 O O . LEU A 1 98 ? -18.838 12.786 22.162 1.00 59.25 98 LEU A O 1
ATOM 770 N N . PRO A 1 99 ? -19.017 14.975 21.636 1.00 57.59 99 PRO A N 1
ATOM 771 C CA . PRO A 1 99 ? -20.404 15.094 22.070 1.00 57.59 99 PRO A CA 1
ATOM 772 C C . PRO A 1 99 ? -21.287 14.145 21.256 1.00 57.59 99 PRO A C 1
ATOM 774 O O . PRO A 1 99 ? -21.066 13.953 20.058 1.00 57.59 99 PRO A O 1
ATOM 777 N N . ALA A 1 100 ? -22.292 13.556 21.900 1.00 58.53 100 ALA A N 1
ATOM 778 C CA . ALA A 1 100 ? -23.238 12.633 21.285 1.00 58.53 100 ALA A CA 1
ATOM 779 C C . ALA A 1 100 ? -24.222 13.355 20.345 1.00 58.53 100 ALA A C 1
ATOM 781 O O . ALA A 1 100 ? -25.423 13.327 20.566 1.00 58.53 100 ALA A O 1
ATOM 782 N N . GLU A 1 101 ? -23.734 14.002 19.290 1.00 52.47 101 GLU A N 1
ATOM 783 C CA . GLU A 1 101 ? -24.574 14.550 18.226 1.00 52.47 101 GLU A CA 1
ATOM 784 C C . GLU A 1 101 ? -23.963 14.248 16.863 1.00 52.47 101 GLU A C 1
ATOM 786 O O . GLU A 1 101 ? -23.330 15.077 16.221 1.00 52.47 101 GLU A O 1
ATOM 791 N N . GLN A 1 102 ? -24.141 12.994 16.460 1.00 51.88 102 GLN A N 1
ATOM 792 C CA . GLN A 1 102 ? -24.592 12.580 15.134 1.00 51.88 102 GLN A CA 1
ATOM 793 C C . GLN A 1 102 ? -24.545 11.056 15.141 1.00 51.88 102 GLN A C 1
ATOM 795 O O . GLN A 1 102 ? -23.489 10.443 14.981 1.00 51.88 102 GLN A O 1
ATOM 800 N N . GLU A 1 103 ? -25.704 10.433 15.350 1.00 42.12 103 GLU A N 1
ATOM 801 C CA . GLU A 1 103 ? -25.924 9.060 14.915 1.00 42.12 103 GLU A CA 1
ATOM 802 C C . GLU A 1 103 ? -25.507 8.979 13.442 1.00 42.12 103 GLU A C 1
ATOM 804 O O . GLU A 1 103 ? -26.239 9.378 12.536 1.00 42.12 103 GLU A O 1
ATOM 809 N N . MET A 1 104 ? -24.303 8.466 13.185 1.00 45.50 104 MET A N 1
ATOM 810 C CA . MET A 1 104 ? -24.005 7.841 11.912 1.00 45.50 104 MET A CA 1
ATOM 811 C C . MET A 1 104 ? -24.995 6.685 11.796 1.00 45.50 104 MET A C 1
ATOM 813 O O . MET A 1 104 ? -24.716 5.582 12.267 1.00 45.50 104 MET A O 1
ATOM 817 N N . LYS A 1 105 ? -26.158 6.940 11.186 1.00 40.75 105 LYS A N 1
ATOM 818 C CA . LYS A 1 105 ? -26.997 5.894 10.609 1.00 40.75 105 LYS A CA 1
ATOM 819 C C . LYS A 1 105 ? -26.140 5.215 9.552 1.00 40.75 105 LYS A C 1
ATOM 821 O O . LYS A 1 105 ? -26.117 5.622 8.394 1.00 40.75 105 LYS A O 1
ATOM 826 N N . LEU A 1 106 ? -25.348 4.240 9.988 1.00 45.62 106 LEU A N 1
ATOM 827 C CA . LEU A 1 106 ? -24.732 3.277 9.100 1.00 45.62 106 LEU A CA 1
ATOM 828 C C . LEU A 1 106 ? -25.911 2.666 8.337 1.00 45.62 106 LEU A C 1
ATOM 830 O O . LEU A 1 106 ? -26.805 2.113 8.986 1.00 45.62 106 LEU A O 1
ATOM 834 N N . PRO A 1 107 ? -25.995 2.823 7.003 1.00 40.12 107 PRO A N 1
ATOM 835 C CA . PRO A 1 107 ? -26.966 2.046 6.258 1.00 40.12 107 PRO A CA 1
ATOM 836 C C . PRO A 1 107 ? -26.710 0.571 6.594 1.00 40.12 107 PRO A C 1
ATOM 838 O O . PRO A 1 107 ? -25.549 0.205 6.819 1.00 40.12 107 PRO A O 1
ATOM 841 N N . PRO A 1 108 ? -27.756 -0.268 6.695 1.00 39.19 108 PRO A N 1
ATOM 842 C CA . PRO A 1 108 ? -27.555 -1.685 6.938 1.00 39.19 108 PRO A CA 1
ATOM 843 C C . PRO A 1 108 ? -26.555 -2.180 5.894 1.00 39.19 108 PRO A C 1
ATOM 845 O O . PRO A 1 108 ? -26.753 -1.975 4.697 1.00 39.19 108 PRO A O 1
ATOM 848 N N . PHE A 1 109 ? -25.442 -2.752 6.352 1.00 47.03 109 PHE A N 1
ATOM 849 C CA . PHE A 1 109 ? -24.507 -3.452 5.486 1.00 47.03 109 PHE A CA 1
ATOM 850 C C . PHE A 1 109 ? -25.255 -4.669 4.940 1.00 47.03 109 PHE A C 1
ATOM 852 O O . PHE A 1 109 ? -25.231 -5.742 5.534 1.00 47.03 109 PHE A O 1
ATOM 859 N N . ILE A 1 110 ? -26.008 -4.483 3.857 1.00 38.94 110 ILE A N 1
ATOM 860 C CA . ILE A 1 110 ? -26.653 -5.583 3.156 1.00 38.94 110 ILE A CA 1
ATOM 861 C C . ILE A 1 110 ? -25.631 -6.083 2.143 1.00 38.94 110 ILE A C 1
ATOM 863 O O . ILE A 1 110 ? -25.583 -5.618 1.007 1.00 38.94 110 ILE A O 1
ATOM 867 N N . CYS A 1 111 ? -24.802 -7.029 2.575 1.00 32.19 111 CYS A N 1
ATOM 868 C CA . CYS A 1 111 ? -24.138 -7.930 1.647 1.00 32.19 111 CYS A CA 1
ATOM 869 C C . CYS A 1 111 ? -25.246 -8.825 1.066 1.00 32.19 111 CYS A C 1
ATOM 871 O O . CYS A 1 111 ? -25.638 -9.811 1.688 1.00 32.19 111 CYS A O 1
ATOM 873 N N . ARG A 1 112 ? -25.862 -8.415 -0.052 1.00 29.16 112 ARG A N 1
ATOM 874 C CA . ARG A 1 112 ? -26.688 -9.334 -0.842 1.00 29.16 112 ARG A CA 1
ATOM 875 C C . ARG A 1 112 ? -25.734 -10.126 -1.720 1.00 29.16 112 ARG A C 1
ATOM 877 O O . ARG A 1 112 ? -25.190 -9.582 -2.670 1.00 29.16 112 ARG A O 1
ATOM 884 N N . THR A 1 113 ? -25.528 -11.386 -1.367 1.00 34.56 113 THR A N 1
ATOM 885 C CA . THR A 1 113 ? -25.167 -12.416 -2.337 1.00 34.56 113 THR A CA 1
ATOM 886 C C . THR A 1 113 ? -26.390 -12.638 -3.225 1.00 34.56 113 THR A C 1
ATOM 888 O O . THR A 1 113 ? -27.422 -13.092 -2.722 1.00 34.56 113 THR A O 1
ATOM 891 N N . GLU A 1 114 ? -26.294 -12.268 -4.497 1.00 34.22 114 GLU A N 1
ATOM 892 C CA . GLU A 1 114 ? -27.062 -12.913 -5.569 1.00 34.22 114 GLU A CA 1
ATOM 893 C C . GLU A 1 114 ? -26.130 -13.876 -6.304 1.00 34.22 114 GLU A C 1
ATOM 895 O O . GLU A 1 114 ? -24.948 -13.507 -6.494 1.00 34.22 114 GLU A O 1
#

Sequence (114 aa):
MLKEPGSRLTRGEKLLKISLGDKRLAVVSPLSGMVTCLNHAIGEDPSILHDDPYGKGWICSIRPSDWMAEVTGFAVAEGATDWLRKELERIRDFR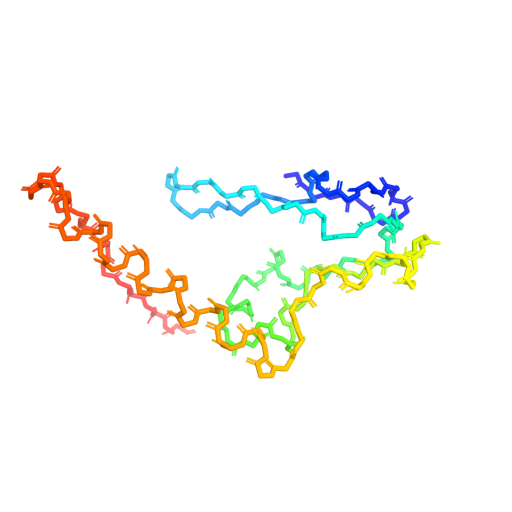RVLPAEQEMKLPPFICRTE

Secondary structure (DSSP, 8-state):
--PPTT-EE-TTSEEEEEEETTEEEEEEPSS-EEEEEE-THHHH-TTHHHH-TTTTT--EEEEES-HHHHHTTS--THHHHHHHHHHHHHHHHHHHHS-S-----PPP------

Foldseek 3Di:
DADDFQDWFAAQQFHDWDDDPPDIDTDTDLATFTWHDALCVCVVPVCCCVPPVPPSVDGTDGDHPDPVVRCVPDQDDPRVVVVVVVVVVVVVVVVVPDDPPDPPPPPPPPPDDD

Radius of gyration: 17.54 Å; chains: 1; bounding box: 44×28×40 Å

pLDDT: mean 82.17, std 17.12, range [29.16, 94.31]